Protein AF-A0AAD7K2J7-F1 (afdb_monomer_lite)

Structure (mmCIF, N/CA/C/O backbone):
data_AF-A0AAD7K2J7-F1
#
_entry.id   AF-A0AAD7K2J7-F1
#
loop_
_atom_site.group_PDB
_atom_site.id
_atom_site.type_symbol
_atom_site.label_atom_id
_atom_site.label_alt_id
_atom_site.label_comp_id
_atom_site.label_asym_id
_atom_site.label_entity_id
_atom_site.label_seq_id
_atom_site.pdbx_PDB_ins_code
_atom_site.Cartn_x
_atom_site.Cartn_y
_atom_site.Cartn_z
_atom_site.occupancy
_atom_site.B_iso_or_equiv
_atom_site.auth_seq_id
_atom_site.auth_comp_id
_atom_site.auth_asym_id
_atom_site.auth_atom_id
_atom_site.pdbx_PDB_model_num
ATOM 1 N N . MET A 1 1 ? 6.406 -26.454 -25.302 1.00 56.62 1 MET A N 1
ATOM 2 C CA . MET A 1 1 ? 6.359 -26.579 -23.830 1.00 56.62 1 MET A CA 1
ATOM 3 C C . MET A 1 1 ? 6.814 -25.244 -23.247 1.00 56.62 1 MET A C 1
ATOM 5 O O . MET A 1 1 ? 7.992 -24.941 -23.399 1.00 56.62 1 MET A O 1
ATOM 9 N N . PRO A 1 2 ? 5.922 -24.393 -22.711 1.00 46.28 2 PRO A N 1
ATOM 10 C CA . PRO A 1 2 ? 6.331 -23.135 -22.091 1.00 46.28 2 PRO A CA 1
ATOM 11 C C . PRO A 1 2 ? 7.141 -23.430 -20.825 1.00 46.28 2 PRO A C 1
ATOM 13 O O . PRO A 1 2 ? 6.732 -24.228 -19.983 1.00 46.28 2 PRO A O 1
ATOM 16 N N . THR A 1 3 ? 8.317 -22.826 -20.712 1.00 49.69 3 THR A N 1
ATOM 17 C CA . THR A 1 3 ? 9.162 -22.928 -19.520 1.00 49.69 3 THR A CA 1
ATOM 18 C C . THR A 1 3 ? 8.498 -22.192 -18.354 1.00 49.69 3 THR A C 1
ATOM 20 O O . THR A 1 3 ? 8.030 -21.070 -18.564 1.00 49.69 3 THR A O 1
ATOM 23 N N . PRO A 1 4 ? 8.464 -22.760 -17.133 1.00 62.19 4 PRO A N 1
ATOM 24 C CA . PRO A 1 4 ? 7.930 -22.055 -15.975 1.00 62.19 4 PRO A CA 1
ATOM 25 C C . PRO A 1 4 ? 8.745 -20.781 -15.746 1.00 62.19 4 PRO A C 1
ATOM 27 O O . PRO A 1 4 ? 9.975 -20.825 -15.662 1.00 62.19 4 PRO A O 1
ATOM 30 N N . PHE A 1 5 ? 8.053 -19.645 -15.682 1.00 47.94 5 PHE A N 1
ATOM 31 C CA . PHE A 1 5 ? 8.652 -18.341 -15.431 1.00 47.94 5 PHE A CA 1
ATOM 32 C C . PHE A 1 5 ? 9.266 -18.363 -14.024 1.00 47.94 5 PHE A C 1
ATOM 34 O O . PHE A 1 5 ? 8.564 -18.257 -13.020 1.00 47.94 5 PHE A O 1
ATOM 41 N N . LYS A 1 6 ? 10.583 -18.572 -13.929 1.00 51.34 6 LYS A N 1
ATOM 42 C CA . LYS A 1 6 ? 11.327 -18.380 -12.681 1.00 51.34 6 LYS A CA 1
ATOM 43 C C . LYS A 1 6 ? 11.482 -16.877 -12.488 1.00 51.34 6 LYS A C 1
ATOM 45 O O . LYS A 1 6 ? 12.415 -16.282 -13.021 1.00 51.34 6 LYS A O 1
ATOM 50 N N . GLY A 1 7 ? 10.529 -16.275 -11.778 1.00 55.91 7 GLY A N 1
ATOM 51 C CA . GLY A 1 7 ? 10.639 -14.891 -11.324 1.00 55.91 7 GLY A CA 1
ATOM 52 C C . GLY A 1 7 ? 11.930 -14.664 -10.520 1.00 55.91 7 GLY A C 1
ATOM 53 O O . GLY A 1 7 ? 12.538 -15.631 -10.042 1.00 55.91 7 GLY A O 1
ATOM 54 N N . PRO A 1 8 ? 12.386 -13.406 -10.394 1.00 52.47 8 PRO A N 1
ATOM 55 C CA . PRO A 1 8 ? 13.566 -13.076 -9.603 1.00 52.47 8 PRO A CA 1
ATOM 56 C C . PRO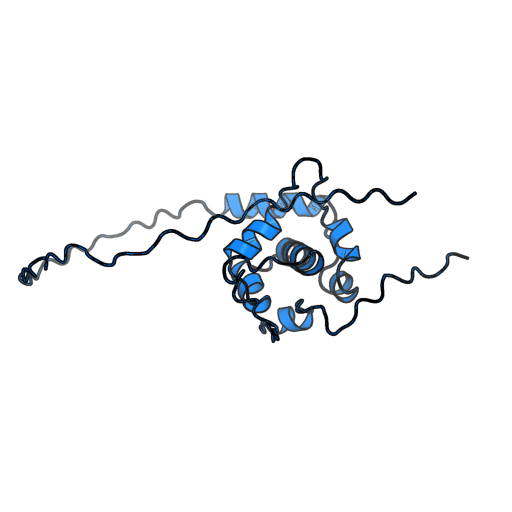 A 1 8 ? 13.431 -13.651 -8.187 1.00 52.47 8 PRO A C 1
ATOM 58 O O . PRO A 1 8 ? 12.387 -13.516 -7.552 1.00 52.47 8 PRO A O 1
ATOM 61 N N . LYS A 1 9 ? 14.483 -14.324 -7.699 1.00 49.59 9 LYS A N 1
ATOM 62 C CA . LYS A 1 9 ? 14.546 -14.815 -6.317 1.00 49.59 9 LYS A CA 1
ATOM 63 C C . LYS A 1 9 ? 14.668 -13.608 -5.393 1.00 49.59 9 LYS A C 1
ATOM 65 O O . LYS A 1 9 ? 15.762 -13.092 -5.192 1.00 49.59 9 LYS A O 1
ATOM 70 N N . ILE A 1 10 ? 13.538 -13.142 -4.880 1.00 49.94 10 ILE A N 1
ATOM 71 C CA . ILE A 1 10 ? 13.498 -12.131 -3.829 1.00 49.94 10 ILE A CA 1
ATOM 72 C C . ILE A 1 10 ? 14.064 -12.801 -2.573 1.00 49.94 10 ILE A C 1
ATOM 74 O O . ILE A 1 10 ? 13.536 -13.822 -2.130 1.00 49.94 10 ILE A O 1
ATOM 78 N N . HIS A 1 11 ? 15.180 -12.293 -2.047 1.00 49.06 11 HIS A N 1
ATOM 79 C CA . HIS A 1 11 ? 15.708 -12.778 -0.777 1.00 49.06 11 HIS A CA 1
ATOM 80 C C . HIS A 1 11 ? 14.701 -12.414 0.333 1.00 49.06 11 HIS A C 1
ATOM 82 O O . HIS A 1 11 ? 14.299 -11.252 0.423 1.00 49.06 11 HIS A O 1
ATOM 88 N N . PRO A 1 12 ? 14.273 -13.378 1.171 1.00 47.78 12 PRO A N 1
ATOM 89 C CA . PRO A 1 12 ? 13.240 -13.163 2.193 1.00 47.78 12 PRO A CA 1
ATOM 90 C C . PRO A 1 12 ? 13.649 -12.143 3.268 1.00 47.78 12 PRO A C 1
ATOM 92 O O . PRO A 1 12 ? 12.812 -11.667 4.025 1.00 47.78 12 PRO A O 1
ATOM 95 N N . GLU A 1 13 ? 14.931 -11.791 3.312 1.00 51.28 13 GLU A N 1
ATOM 96 C CA . GLU A 1 13 ? 15.550 -10.956 4.343 1.00 51.28 13 GLU A CA 1
ATOM 97 C C . GLU A 1 13 ? 15.566 -9.466 3.951 1.00 51.28 13 GLU A C 1
ATOM 99 O O . GLU A 1 13 ? 15.786 -8.603 4.795 1.00 51.28 13 GLU A O 1
ATOM 104 N N . ASP A 1 14 ? 15.240 -9.151 2.690 1.00 53.38 14 ASP A N 1
ATOM 105 C CA . ASP A 1 14 ? 15.291 -7.789 2.141 1.00 53.38 14 ASP A CA 1
ATOM 106 C C . ASP A 1 14 ? 13.915 -7.113 2.018 1.00 53.38 14 ASP A C 1
ATOM 108 O O . ASP A 1 14 ? 13.820 -5.934 1.673 1.00 53.38 14 ASP A O 1
ATOM 112 N N . CYS A 1 15 ? 12.821 -7.824 2.300 1.00 56.31 15 CYS A N 1
ATOM 113 C CA . CYS A 1 15 ? 11.470 -7.312 2.085 1.00 56.31 15 CYS A CA 1
ATOM 114 C C . CYS A 1 15 ? 10.710 -7.168 3.404 1.00 56.31 15 CYS A C 1
ATOM 116 O O . CYS A 1 15 ? 9.937 -8.036 3.791 1.00 56.31 15 CYS A O 1
ATOM 118 N N . ASN A 1 16 ? 10.848 -6.0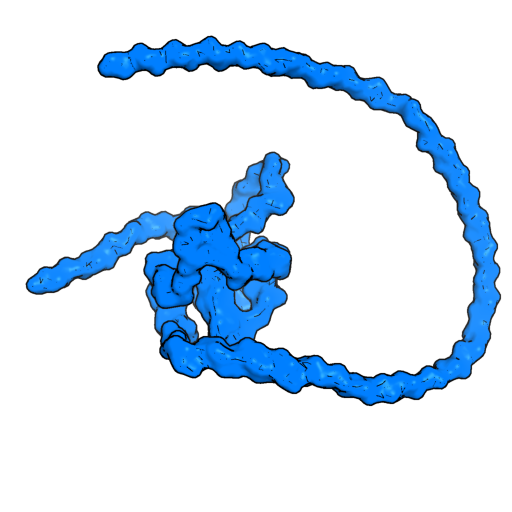02 4.042 1.00 79.50 16 ASN A N 1
ATOM 119 C CA . ASN A 1 16 ? 9.977 -5.514 5.128 1.00 79.50 16 ASN A CA 1
ATOM 120 C C . ASN A 1 16 ? 8.539 -5.196 4.633 1.00 79.50 16 ASN A C 1
ATOM 122 O O . ASN A 1 16 ? 7.932 -4.194 5.030 1.00 79.50 16 ASN A O 1
ATOM 126 N N . ASN A 1 17 ? 8.011 -6.012 3.720 1.00 89.62 17 ASN A N 1
ATOM 127 C CA . ASN A 1 17 ? 6.717 -5.840 3.079 1.00 89.62 17 ASN A CA 1
ATOM 128 C C . ASN A 1 17 ? 5.656 -6.690 3.792 1.00 89.62 17 ASN A C 1
ATOM 130 O O . ASN A 1 17 ? 5.928 -7.836 4.146 1.00 89.62 17 ASN A O 1
ATOM 134 N N . PRO A 1 18 ? 4.443 -6.158 4.014 1.00 92.94 18 PRO A N 1
ATOM 135 C CA . PRO A 1 18 ? 3.382 -6.924 4.654 1.00 92.94 18 PRO A CA 1
ATOM 136 C C . PRO A 1 18 ? 2.956 -8.118 3.796 1.00 92.94 18 PRO A C 1
ATOM 138 O O . PRO A 1 18 ? 2.919 -8.034 2.570 1.00 92.94 18 PRO A O 1
ATOM 141 N N . THR A 1 19 ? 2.594 -9.223 4.444 1.00 94.81 19 THR A N 1
ATOM 142 C CA . THR A 1 19 ? 1.963 -10.396 3.804 1.00 94.81 19 THR A CA 1
ATOM 143 C C . THR A 1 19 ? 0.440 -10.326 3.929 1.00 94.81 19 THR A C 1
ATOM 145 O O . THR A 1 19 ? -0.081 -9.515 4.703 1.00 94.81 19 THR A O 1
ATOM 148 N N . CYS A 1 20 ? -0.300 -11.196 3.232 1.00 95.31 20 CYS A N 1
ATOM 149 C CA . CYS A 1 20 ? -1.761 -11.234 3.367 1.00 95.31 20 CYS A CA 1
ATOM 150 C C . CYS A 1 20 ? -2.197 -11.551 4.807 1.00 95.31 20 CYS A C 1
ATOM 152 O O . CYS A 1 20 ? -3.189 -11.005 5.295 1.00 95.31 20 CYS A O 1
ATOM 154 N N . GLU A 1 21 ? -1.422 -12.368 5.525 1.00 95.19 21 GLU A N 1
ATOM 155 C CA . GLU A 1 21 ? -1.661 -12.700 6.933 1.00 95.19 21 GLU A CA 1
ATOM 156 C C . GLU A 1 21 ? -1.615 -11.463 7.850 1.00 95.19 21 GLU A C 1
ATOM 158 O O . GLU A 1 21 ? -2.427 -11.347 8.774 1.00 95.19 21 GLU A O 1
ATOM 163 N N . HIS A 1 22 ? -0.727 -10.500 7.569 1.00 95.50 22 HIS A N 1
ATOM 164 C CA . HIS A 1 22 ? -0.660 -9.237 8.314 1.00 95.50 22 HIS A CA 1
ATOM 165 C C . HIS A 1 22 ? -1.954 -8.432 8.158 1.00 95.50 22 HIS A C 1
ATOM 167 O O . HIS A 1 22 ? -2.488 -7.919 9.145 1.00 95.50 22 HIS A O 1
ATOM 173 N N . PHE A 1 23 ? -2.506 -8.380 6.941 1.00 95.56 23 PHE A N 1
ATOM 174 C CA . PHE A 1 23 ? -3.793 -7.736 6.676 1.00 95.56 23 PHE A CA 1
ATOM 175 C C . PHE A 1 23 ? -4.968 -8.483 7.299 1.00 95.56 23 PHE A C 1
ATOM 177 O O . PHE A 1 23 ? -5.830 -7.850 7.906 1.00 95.56 23 PHE A O 1
ATOM 184 N N . ALA A 1 24 ? -4.979 -9.814 7.226 1.00 95.31 24 ALA A N 1
ATOM 185 C CA . ALA A 1 24 ? -6.026 -10.632 7.830 1.00 95.31 24 ALA A CA 1
ATOM 186 C C . ALA A 1 24 ? -6.082 -10.472 9.359 1.00 95.31 24 ALA A C 1
ATOM 188 O O . ALA A 1 24 ? -7.165 -10.445 9.943 1.00 95.31 24 ALA A O 1
ATOM 189 N N . ARG A 1 25 ? -4.922 -10.337 10.014 1.00 96.25 25 ARG A N 1
ATOM 190 C CA . ARG A 1 25 ? -4.818 -10.178 11.473 1.00 96.25 25 ARG A CA 1
ATOM 191 C C . ARG A 1 25 ? -4.754 -8.727 11.944 1.00 96.25 25 ARG A C 1
ATOM 193 O O . ARG A 1 25 ? -4.689 -8.508 13.151 1.00 96.25 25 ARG A O 1
ATOM 200 N N . ASN A 1 26 ? -4.745 -7.761 11.023 1.00 94.94 26 ASN A N 1
ATOM 201 C CA . ASN A 1 26 ? -4.483 -6.350 11.307 1.00 94.94 26 ASN A CA 1
ATOM 202 C C . ASN A 1 26 ? -3.242 -6.161 12.205 1.00 94.94 26 ASN A C 1
ATOM 204 O O . ASN A 1 26 ? -3.297 -5.470 13.223 1.00 94.94 26 ASN A O 1
ATOM 208 N N . ARG A 1 27 ? -2.141 -6.846 11.866 1.00 95.38 27 ARG A N 1
ATOM 209 C CA . ARG A 1 27 ? -0.882 -6.790 12.620 1.00 95.38 27 ARG A CA 1
ATOM 210 C C . ARG A 1 27 ? 0.163 -5.964 11.867 1.00 95.38 27 ARG A C 1
ATOM 212 O O . ARG A 1 27 ? 0.329 -6.184 10.667 1.00 95.38 27 ARG A O 1
ATOM 219 N N . PRO A 1 28 ? 0.875 -5.050 12.547 1.00 92.75 28 PRO A N 1
ATOM 220 C CA . PRO A 1 28 ? 1.995 -4.334 11.952 1.00 92.75 28 PRO A CA 1
ATOM 221 C C . PRO A 1 28 ? 3.132 -5.289 11.590 1.00 92.75 28 PRO A C 1
ATOM 223 O O . PRO A 1 28 ? 3.395 -6.244 12.317 1.00 92.75 28 PRO A O 1
ATOM 226 N N . VAL A 1 29 ? 3.813 -5.011 10.478 1.00 90.56 29 VAL A N 1
ATOM 227 C CA . VAL A 1 29 ? 5.056 -5.703 10.119 1.00 90.56 29 VAL A CA 1
ATOM 228 C C . VAL A 1 29 ? 6.127 -5.332 11.134 1.00 90.56 29 VAL A C 1
ATOM 230 O O . VAL A 1 29 ? 6.378 -4.145 11.382 1.00 90.56 29 VAL A O 1
ATOM 233 N N . GLU A 1 30 ? 6.782 -6.344 11.695 1.00 83.62 30 GLU A N 1
ATOM 234 C CA . GLU A 1 30 ? 7.984 -6.161 12.501 1.00 83.62 30 GLU A CA 1
ATOM 235 C C . GLU A 1 30 ? 9.119 -5.710 11.588 1.00 83.62 30 GLU A C 1
ATOM 237 O O . GLU A 1 30 ? 9.761 -6.494 10.896 1.00 83.62 30 GLU A O 1
ATOM 242 N N . LYS A 1 31 ? 9.333 -4.398 11.533 1.00 69.88 31 LYS A N 1
ATOM 243 C CA . LYS A 1 31 ? 10.396 -3.835 10.715 1.00 69.88 31 LYS A CA 1
ATOM 244 C C . LYS A 1 31 ? 11.697 -3.826 11.495 1.00 69.88 31 LYS A C 1
ATOM 246 O O . LYS A 1 31 ? 11.881 -3.011 12.402 1.00 69.88 31 LYS A O 1
ATOM 251 N N . HIS A 1 32 ? 12.640 -4.647 11.053 1.00 57.09 32 HIS A N 1
ATOM 252 C CA . HIS A 1 32 ? 14.050 -4.479 11.386 1.00 57.09 32 HIS A CA 1
ATOM 253 C C . HIS A 1 32 ? 14.586 -3.274 10.607 1.00 57.09 32 HIS A C 1
ATOM 255 O O . HIS A 1 32 ? 15.186 -3.399 9.542 1.00 57.09 32 HIS A O 1
ATOM 261 N N . PHE A 1 33 ? 14.285 -2.064 11.073 1.00 53.91 33 PHE A N 1
ATOM 262 C CA . PHE A 1 33 ? 14.825 -0.873 10.439 1.00 53.91 33 PHE A CA 1
ATOM 263 C C . PHE A 1 33 ? 16.319 -0.758 10.754 1.00 53.91 33 PHE A C 1
ATOM 265 O O . PHE A 1 33 ? 16.694 -0.405 11.872 1.00 53.91 33 PHE A O 1
ATOM 272 N N . VAL A 1 34 ? 17.173 -0.917 9.741 1.00 46.66 34 VAL A N 1
ATOM 273 C CA . VAL A 1 34 ? 18.458 -0.207 9.714 1.00 46.66 34 VAL A CA 1
ATOM 274 C C . VAL A 1 34 ? 18.115 1.246 9.409 1.00 46.66 34 VAL A C 1
ATOM 276 O O . VAL A 1 34 ? 18.042 1.676 8.259 1.00 46.66 34 VAL A O 1
ATOM 279 N N . ILE A 1 35 ? 17.756 1.992 10.451 1.00 51.12 35 ILE A N 1
ATOM 280 C CA . ILE A 1 35 ? 17.448 3.410 10.337 1.00 51.12 35 ILE A CA 1
ATOM 281 C C . ILE A 1 35 ? 18.721 4.103 9.855 1.00 51.12 35 ILE A C 1
ATOM 283 O O . ILE A 1 35 ? 19.651 4.287 10.633 1.00 51.12 35 ILE A O 1
ATOM 287 N N . SER A 1 36 ? 18.784 4.485 8.578 1.00 47.53 36 SER A N 1
ATOM 288 C CA . SER A 1 36 ? 19.838 5.386 8.121 1.00 47.53 36 SER A CA 1
ATOM 289 C C . SER A 1 36 ? 19.534 6.774 8.697 1.00 47.53 36 SER A C 1
ATOM 291 O O . SER A 1 36 ? 18.535 7.385 8.303 1.00 47.53 36 SER A O 1
ATOM 293 N N . PRO A 1 37 ? 20.350 7.298 9.630 1.00 53.22 37 PRO A N 1
ATOM 294 C CA . PRO A 1 37 ? 20.030 8.518 10.375 1.00 53.22 37 PRO A CA 1
ATOM 295 C C . PRO A 1 37 ? 19.929 9.770 9.489 1.00 53.22 37 PRO A C 1
ATOM 297 O O . PRO A 1 37 ? 19.405 10.788 9.923 1.00 53.22 37 PRO A O 1
ATOM 300 N N . ARG A 1 38 ? 20.387 9.702 8.231 1.00 55.72 38 ARG A N 1
ATOM 301 C CA . ARG A 1 38 ? 20.355 10.821 7.274 1.00 55.72 38 ARG A CA 1
ATOM 302 C C . ARG A 1 38 ? 19.038 10.971 6.506 1.00 55.72 38 ARG A C 1
ATOM 304 O O . ARG A 1 38 ? 18.855 11.986 5.847 1.00 55.72 38 ARG A O 1
ATOM 311 N N . LEU A 1 39 ? 18.144 9.981 6.552 1.00 57.56 39 LEU A N 1
ATOM 312 C CA . LEU A 1 39 ? 16.916 9.944 5.739 1.00 57.56 39 LEU A CA 1
ATOM 313 C C . LEU A 1 39 ? 15.663 9.664 6.579 1.00 57.56 39 LEU A C 1
ATOM 315 O O . LEU A 1 39 ? 14.678 9.134 6.068 1.00 57.56 39 LEU A O 1
ATOM 319 N N . PHE A 1 40 ? 15.691 10.019 7.867 1.00 52.31 40 PHE A N 1
ATOM 320 C CA . PHE A 1 40 ? 14.594 9.770 8.812 1.00 52.31 40 PHE A CA 1
ATOM 321 C C . PHE A 1 40 ? 13.226 10.254 8.294 1.00 52.31 40 PHE A C 1
ATOM 323 O O . PHE A 1 40 ? 12.223 9.568 8.495 1.00 52.31 40 PHE A O 1
ATOM 330 N N . ASP A 1 41 ? 13.212 11.358 7.540 1.00 54.44 41 ASP A N 1
ATOM 331 C CA . ASP A 1 41 ? 12.001 11.971 6.974 1.00 54.44 41 ASP A CA 1
ATOM 332 C C . ASP A 1 41 ? 11.563 11.409 5.612 1.00 54.44 41 ASP A C 1
ATOM 334 O O . ASP A 1 41 ? 10.502 11.767 5.098 1.00 54.44 41 ASP A O 1
ATOM 338 N N . GLN A 1 42 ? 12.337 10.507 5.004 1.00 56.28 42 GLN A N 1
ATOM 339 C CA . GLN A 1 42 ? 12.022 9.921 3.698 1.00 56.28 42 GLN A CA 1
ATOM 340 C C . GLN A 1 42 ? 11.901 8.401 3.774 1.00 56.28 42 GLN A C 1
ATOM 342 O O . GLN A 1 42 ? 12.507 7.669 2.994 1.00 56.28 42 GLN A O 1
ATOM 347 N N . ARG A 1 43 ? 11.057 7.906 4.686 1.00 64.31 43 ARG A N 1
ATOM 348 C CA . ARG A 1 43 ? 10.572 6.520 4.611 1.00 64.31 43 ARG A CA 1
ATOM 349 C C . ARG A 1 43 ? 9.702 6.366 3.360 1.00 64.31 43 ARG A C 1
ATOM 351 O O . ARG A 1 43 ? 8.494 6.604 3.397 1.00 64.31 43 ARG A O 1
ATOM 358 N N . CYS A 1 44 ? 10.326 6.017 2.241 1.00 73.25 44 CYS A N 1
ATOM 359 C CA . CYS A 1 44 ? 9.640 5.656 1.010 1.00 73.25 44 CYS A CA 1
ATOM 360 C C . CYS A 1 44 ? 9.341 4.152 0.990 1.00 73.25 44 CYS A C 1
ATOM 362 O O . CYS A 1 44 ? 10.092 3.343 1.530 1.00 73.25 44 CYS A O 1
ATOM 364 N N . LEU A 1 45 ? 8.210 3.788 0.387 1.00 86.12 45 LEU A N 1
ATOM 365 C CA . LEU A 1 45 ? 7.906 2.398 0.064 1.00 86.12 45 LEU A CA 1
ATOM 366 C C . LEU A 1 45 ? 8.663 2.009 -1.210 1.00 86.12 45 LEU A C 1
ATOM 368 O O . LEU A 1 45 ? 8.704 2.774 -2.185 1.00 86.12 45 LEU A O 1
ATOM 372 N N . ASP A 1 46 ? 9.230 0.811 -1.204 1.00 87.38 46 ASP A N 1
ATOM 373 C CA . ASP A 1 46 ? 9.804 0.158 -2.376 1.00 87.38 46 ASP A CA 1
ATOM 374 C C . ASP A 1 46 ? 8.717 -0.175 -3.421 1.00 87.38 46 ASP A C 1
ATOM 376 O O . ASP A 1 46 ? 7.530 0.125 -3.253 1.00 87.38 46 ASP A O 1
ATOM 380 N N . ARG A 1 47 ? 9.115 -0.748 -4.565 1.00 87.94 47 ARG A N 1
ATOM 381 C CA . ARG A 1 47 ? 8.172 -1.081 -5.649 1.00 87.94 47 ARG A CA 1
ATOM 382 C C . ARG A 1 47 ? 7.083 -2.047 -5.168 1.00 87.94 47 ARG A C 1
ATOM 384 O O . ARG A 1 47 ? 5.909 -1.800 -5.437 1.00 87.94 47 ARG A O 1
ATOM 391 N N . ALA A 1 48 ? 7.473 -3.087 -4.432 1.00 91.38 48 ALA A N 1
ATOM 392 C CA . ALA A 1 48 ? 6.565 -4.098 -3.904 1.00 91.38 48 ALA A CA 1
ATOM 393 C C . ALA A 1 48 ? 5.601 -3.515 -2.855 1.00 91.38 48 ALA A C 1
ATOM 395 O O . ALA A 1 48 ? 4.392 -3.687 -2.977 1.00 91.38 48 ALA A O 1
ATOM 396 N N . GLY A 1 49 ? 6.082 -2.723 -1.892 1.00 93.00 49 GLY A N 1
ATOM 397 C CA . GLY A 1 49 ? 5.236 -2.061 -0.898 1.00 93.00 49 GLY A CA 1
ATOM 398 C C . GLY A 1 49 ? 4.222 -1.093 -1.516 1.00 93.00 49 GLY A C 1
ATOM 399 O O . GLY A 1 49 ? 3.065 -1.047 -1.088 1.00 93.00 49 GLY A O 1
ATOM 400 N N . ARG A 1 50 ? 4.604 -0.353 -2.571 1.00 93.19 50 ARG A N 1
ATOM 401 C CA . ARG A 1 50 ? 3.658 0.488 -3.333 1.00 93.19 50 ARG A CA 1
ATOM 402 C C . ARG A 1 50 ? 2.596 -0.348 -4.053 1.00 93.19 50 ARG A C 1
ATOM 404 O O . ARG A 1 50 ? 1.422 0.019 -4.000 1.00 93.19 50 ARG A O 1
ATOM 411 N N . ALA A 1 51 ? 2.999 -1.449 -4.689 1.00 93.69 51 ALA A N 1
ATOM 412 C CA . ALA A 1 51 ? 2.096 -2.389 -5.351 1.00 93.69 51 ALA A CA 1
ATOM 413 C C . ALA A 1 51 ? 1.077 -2.984 -4.361 1.00 93.69 51 ALA A C 1
ATOM 415 O O . ALA A 1 51 ? -0.128 -2.899 -4.602 1.00 93.69 51 ALA A O 1
ATOM 416 N N . ILE A 1 52 ? 1.534 -3.456 -3.193 1.00 95.81 52 ILE A N 1
ATOM 417 C CA . ILE A 1 52 ? 0.664 -3.965 -2.122 1.00 95.81 52 ILE A CA 1
ATOM 418 C C . ILE A 1 52 ? -0.362 -2.910 -1.706 1.00 95.81 52 ILE A C 1
ATOM 420 O O . ILE A 1 52 ? -1.557 -3.204 -1.676 1.00 95.81 52 ILE A O 1
ATOM 424 N N . CYS A 1 53 ? 0.077 -1.671 -1.439 1.00 95.81 53 CYS A N 1
ATOM 425 C CA . CYS A 1 53 ? -0.820 -0.583 -1.040 1.00 95.81 53 CYS A CA 1
ATOM 426 C C . CYS A 1 53 ? -1.950 -0.366 -2.054 1.00 95.81 53 CYS A C 1
ATOM 428 O O . CYS A 1 53 ? -3.102 -0.196 -1.655 1.00 95.81 53 CYS A O 1
ATOM 430 N N . ARG A 1 54 ? -1.640 -0.380 -3.358 1.00 94.69 54 ARG A N 1
ATOM 431 C CA . ARG A 1 54 ? -2.634 -0.179 -4.423 1.00 94.69 54 ARG A CA 1
ATOM 432 C C . ARG A 1 54 ? -3.585 -1.361 -4.562 1.00 94.69 54 ARG A C 1
ATOM 434 O O . ARG A 1 54 ? -4.790 -1.129 -4.662 1.00 94.69 54 ARG A O 1
ATOM 441 N N . ILE A 1 55 ? -3.074 -2.592 -4.498 1.00 95.12 55 ILE A N 1
ATOM 442 C CA . ILE A 1 55 ? -3.881 -3.819 -4.543 1.00 95.12 55 ILE A CA 1
ATOM 443 C C . ILE A 1 55 ? -4.903 -3.817 -3.400 1.00 95.12 55 ILE A C 1
ATOM 445 O O . ILE A 1 55 ? -6.109 -3.794 -3.642 1.00 95.12 55 ILE A O 1
ATOM 449 N N . VAL A 1 56 ? -4.459 -3.750 -2.142 1.00 96.12 56 VAL A N 1
ATOM 450 C CA . VAL A 1 56 ? -5.381 -3.869 -0.996 1.00 96.12 56 VAL A CA 1
ATOM 451 C C . VAL A 1 56 ? -6.362 -2.694 -0.914 1.00 96.12 56 VAL A C 1
ATOM 453 O O . VAL A 1 56 ? -7.530 -2.871 -0.554 1.00 96.12 56 VAL A O 1
ATOM 456 N N . TYR A 1 57 ? -5.933 -1.492 -1.312 1.00 95.25 57 TYR A N 1
ATOM 457 C CA . TYR A 1 57 ? -6.806 -0.322 -1.374 1.00 95.25 57 TYR A CA 1
ATOM 458 C C . TYR A 1 57 ? -7.908 -0.473 -2.430 1.00 95.25 57 TYR A C 1
ATOM 460 O O . TYR A 1 57 ? -9.067 -0.156 -2.149 1.00 95.25 57 TYR A O 1
ATOM 468 N N . ALA A 1 58 ? -7.592 -1.014 -3.614 1.00 92.38 58 ALA A N 1
ATOM 469 C CA . ALA A 1 58 ? -8.586 -1.297 -4.652 1.00 92.38 58 ALA A CA 1
ATOM 470 C C . ALA A 1 58 ? -9.673 -2.273 -4.158 1.00 92.38 58 ALA A C 1
ATOM 472 O O . ALA A 1 58 ? -10.848 -2.151 -4.519 1.00 92.38 58 ALA A O 1
ATOM 473 N N . HIS A 1 59 ? -9.310 -3.177 -3.244 1.00 93.44 59 HIS A N 1
ATOM 474 C CA . HIS A 1 59 ? -10.230 -4.100 -2.578 1.00 93.44 59 HIS A CA 1
ATOM 475 C C . HIS A 1 59 ? -10.986 -3.504 -1.379 1.00 93.44 59 HIS A C 1
ATOM 477 O O . HIS A 1 59 ? -11.846 -4.170 -0.805 1.00 93.44 59 HIS A O 1
ATOM 483 N N . GLY A 1 60 ? -10.760 -2.231 -1.048 1.00 93.12 60 GLY A N 1
ATOM 484 C CA . GLY A 1 60 ? -11.527 -1.493 -0.045 1.00 93.12 60 GLY A CA 1
ATOM 485 C C . GLY A 1 60 ? -10.873 -1.397 1.333 1.00 93.12 60 GLY A C 1
ATOM 486 O O . GLY A 1 60 ? -11.510 -0.870 2.251 1.00 93.12 60 GLY A O 1
ATOM 487 N N . VAL A 1 61 ? -9.622 -1.843 1.491 1.00 95.50 61 VAL A N 1
ATOM 488 C CA . VAL A 1 61 ? -8.864 -1.623 2.729 1.00 95.50 61 VAL A CA 1
ATOM 489 C C . VAL A 1 61 ? -8.622 -0.120 2.916 1.00 95.50 61 VAL A C 1
ATOM 491 O O . VAL A 1 61 ? -8.334 0.614 1.968 1.00 95.50 61 VAL A O 1
ATOM 494 N N . LYS A 1 62 ? -8.811 0.365 4.145 1.00 96.50 62 LYS A N 1
ATOM 495 C CA . LYS A 1 62 ? -8.689 1.790 4.475 1.00 96.50 62 LYS A CA 1
ATOM 496 C C . LYS A 1 62 ? -7.223 2.224 4.562 1.00 96.50 62 LYS A C 1
ATOM 498 O O . LYS A 1 62 ? -6.359 1.419 4.898 1.00 96.50 62 LYS A O 1
ATOM 503 N N . ILE A 1 63 ? -6.956 3.504 4.297 1.00 96.50 63 ILE A N 1
ATOM 504 C CA . ILE A 1 63 ? -5.593 4.066 4.283 1.00 96.50 63 ILE A CA 1
ATOM 505 C C . ILE A 1 63 ? -4.935 3.922 5.657 1.00 96.50 63 ILE A C 1
ATOM 507 O O . ILE A 1 63 ? -3.790 3.490 5.728 1.00 96.50 63 ILE A O 1
ATOM 511 N N . GLU A 1 64 ? -5.679 4.200 6.726 1.00 96.50 64 GLU A N 1
ATOM 512 C CA . GLU A 1 64 ? -5.197 4.142 8.109 1.00 96.50 64 GLU A CA 1
ATOM 513 C C . GLU A 1 64 ? -4.755 2.716 8.476 1.00 96.50 64 GLU A C 1
ATOM 515 O O . GLU A 1 64 ? -3.730 2.504 9.119 1.00 96.50 64 GLU A O 1
ATOM 520 N N . THR A 1 65 ? -5.501 1.712 8.004 1.00 96.81 65 THR A N 1
ATOM 521 C CA . THR A 1 65 ? -5.176 0.292 8.193 1.00 96.81 65 THR A CA 1
ATOM 522 C C . THR A 1 65 ? -3.910 -0.096 7.431 1.00 96.81 65 THR A C 1
ATOM 524 O O . THR A 1 65 ? -3.040 -0.761 7.986 1.00 96.81 65 THR A O 1
ATOM 527 N N . ILE A 1 66 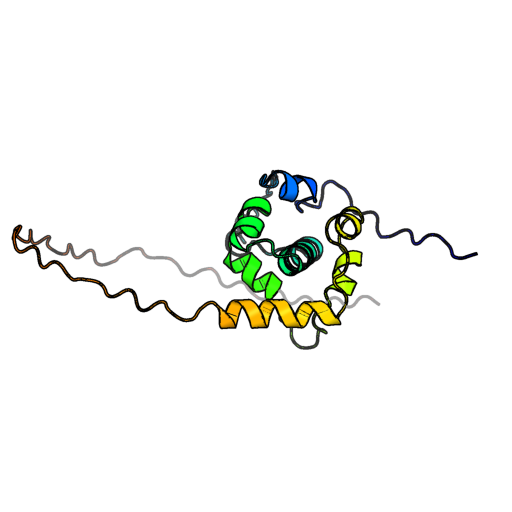? -3.770 0.353 6.179 1.00 96.38 66 ILE A N 1
ATOM 528 C CA . ILE A 1 66 ? -2.572 0.093 5.367 1.00 96.38 66 ILE A CA 1
ATOM 529 C C . ILE A 1 66 ? -1.341 0.735 6.012 1.00 96.38 66 ILE A C 1
ATOM 531 O O . ILE A 1 66 ? -0.299 0.087 6.100 1.00 96.38 66 ILE A O 1
ATOM 535 N N . ALA A 1 67 ? -1.460 1.979 6.479 1.00 93.56 67 ALA A N 1
ATOM 536 C CA . ALA A 1 67 ? -0.390 2.721 7.138 1.00 93.56 67 ALA A CA 1
ATOM 537 C C . A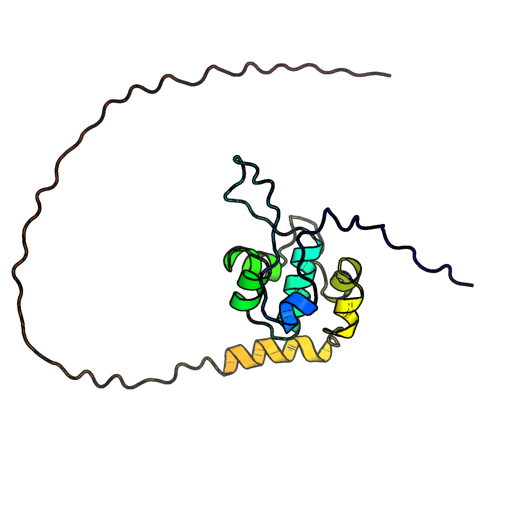LA A 1 67 ? 0.045 2.047 8.445 1.00 93.56 67 ALA A C 1
ATOM 539 O O . ALA A 1 67 ? 1.242 1.838 8.657 1.00 93.56 67 ALA A O 1
ATOM 540 N N . HIS A 1 68 ? -0.927 1.630 9.266 1.00 93.75 68 HIS A N 1
ATOM 541 C CA . HIS A 1 68 ? -0.694 0.878 10.497 1.00 93.75 68 HIS A CA 1
ATOM 542 C C . HIS A 1 68 ? 0.050 -0.436 10.234 1.00 93.75 68 HIS A C 1
ATOM 544 O O . HIS A 1 68 ? 1.113 -0.660 10.807 1.00 93.75 68 HIS A O 1
ATOM 550 N N . ILE A 1 69 ? -0.466 -1.272 9.328 1.00 94.94 69 ILE A N 1
ATOM 551 C CA . ILE A 1 69 ? 0.128 -2.577 9.007 1.00 94.94 69 ILE A CA 1
ATOM 552 C C . ILE A 1 69 ? 1.523 -2.408 8.401 1.00 94.94 69 ILE A C 1
ATOM 554 O O . ILE A 1 69 ? 2.470 -3.092 8.778 1.00 94.94 69 ILE A O 1
ATOM 558 N N . SER A 1 70 ? 1.666 -1.455 7.483 1.00 91.69 70 SER A N 1
ATOM 559 C CA . SER A 1 70 ? 2.923 -1.207 6.782 1.00 91.69 70 SER A CA 1
ATOM 560 C C . SER A 1 70 ? 3.904 -0.375 7.603 1.00 91.69 70 SER A C 1
ATOM 562 O O . SER A 1 70 ? 4.964 -0.054 7.076 1.00 91.69 70 SER A O 1
ATOM 564 N N . CYS A 1 71 ? 3.596 0.018 8.845 1.00 90.62 71 CYS A N 1
ATOM 565 C CA . CYS A 1 71 ? 4.448 0.855 9.699 1.00 90.62 71 CYS A CA 1
ATOM 566 C C . CYS A 1 71 ? 5.017 2.092 8.963 1.00 90.62 71 CYS A C 1
ATOM 568 O O . CYS A 1 71 ? 6.236 2.322 8.945 1.00 90.62 71 CYS A O 1
ATOM 570 N N . VAL A 1 72 ? 4.146 2.848 8.288 1.00 89.38 72 VAL A N 1
ATOM 571 C CA . VAL A 1 72 ? 4.447 4.122 7.601 1.00 89.38 72 VAL A CA 1
ATOM 572 C C . VAL A 1 72 ? 3.362 5.156 7.914 1.00 89.38 72 VAL A C 1
ATOM 574 O O . VAL A 1 72 ? 2.336 4.817 8.491 1.00 89.38 72 VAL A O 1
ATOM 577 N N . SER A 1 73 ? 3.572 6.421 7.545 1.00 91.25 73 SER A N 1
ATOM 578 C CA . SER A 1 73 ? 2.537 7.449 7.690 1.00 91.25 73 SER A CA 1
ATOM 579 C C . SER A 1 73 ? 1.446 7.323 6.621 1.00 91.25 73 SER A C 1
ATOM 581 O O . SER A 1 73 ? 1.703 6.886 5.493 1.00 91.25 73 SER A O 1
ATOM 583 N N . ASP A 1 74 ? 0.241 7.791 6.945 1.00 94.06 74 ASP A N 1
ATOM 584 C CA . ASP A 1 74 ? -0.879 7.908 6.004 1.00 94.06 74 ASP A CA 1
ATOM 585 C C . ASP A 1 74 ? -0.495 8.682 4.737 1.00 94.06 74 ASP A C 1
ATOM 587 O O . ASP A 1 74 ? -0.906 8.324 3.634 1.00 94.06 74 ASP A O 1
ATOM 591 N N . ASP A 1 75 ? 0.329 9.723 4.874 1.00 92.44 75 ASP A N 1
ATOM 592 C CA . ASP A 1 75 ? 0.821 10.518 3.748 1.00 92.44 75 ASP A CA 1
ATOM 593 C C . ASP A 1 75 ? 1.680 9.698 2.789 1.00 92.44 75 ASP A C 1
ATOM 595 O O . ASP A 1 75 ? 1.562 9.853 1.570 1.00 92.44 75 ASP A O 1
ATOM 599 N N . THR A 1 76 ? 2.524 8.804 3.308 1.00 90.19 76 THR A N 1
ATOM 600 C CA . THR A 1 76 ? 3.313 7.890 2.477 1.00 90.19 76 THR A CA 1
ATOM 601 C C . THR A 1 76 ? 2.397 6.952 1.694 1.00 90.19 76 THR A C 1
ATOM 603 O O . THR A 1 76 ? 2.595 6.773 0.489 1.00 90.19 76 THR A O 1
ATOM 606 N N . VAL A 1 77 ? 1.345 6.424 2.328 1.00 93.75 77 VAL A N 1
ATOM 607 C CA . VAL A 1 77 ? 0.344 5.589 1.644 1.00 93.75 77 VAL A CA 1
ATOM 608 C C . VAL A 1 77 ? -0.400 6.397 0.579 1.00 93.75 77 VAL A C 1
ATOM 610 O O . VAL A 1 77 ? -0.490 5.963 -0.566 1.00 93.75 77 VAL A O 1
ATOM 613 N N . ARG A 1 78 ? -0.869 7.613 0.893 1.00 93.94 78 ARG A N 1
ATOM 614 C CA . ARG A 1 78 ? -1.544 8.497 -0.076 1.00 93.94 78 ARG A CA 1
ATOM 615 C C . ARG A 1 78 ? -0.666 8.783 -1.293 1.00 93.94 78 ARG A C 1
ATOM 617 O O . ARG A 1 78 ? -1.168 8.742 -2.413 1.00 93.94 78 ARG A O 1
ATOM 624 N N . ARG A 1 79 ? 0.635 9.032 -1.104 1.00 90.25 79 ARG A N 1
ATOM 625 C CA . ARG A 1 79 ? 1.590 9.218 -2.214 1.00 90.25 79 ARG A CA 1
ATOM 626 C C . ARG A 1 79 ? 1.749 7.949 -3.054 1.00 90.25 79 ARG A C 1
ATOM 628 O O . ARG A 1 79 ? 1.764 8.050 -4.277 1.00 90.25 79 ARG A O 1
ATOM 635 N N . ALA A 1 80 ? 1.813 6.772 -2.427 1.00 91.06 80 ALA A N 1
ATOM 636 C CA . ALA A 1 80 ? 1.869 5.493 -3.141 1.00 91.06 80 ALA A CA 1
ATOM 637 C C . ALA A 1 80 ? 0.605 5.242 -3.986 1.00 91.06 80 ALA A C 1
ATOM 639 O O . ALA A 1 80 ? 0.706 4.800 -5.131 1.00 91.06 80 ALA A O 1
ATOM 640 N N . LEU A 1 81 ? -0.572 5.594 -3.459 1.00 92.69 81 LEU A N 1
ATOM 641 C CA . LEU A 1 81 ? -1.852 5.474 -4.164 1.00 92.69 81 LEU A CA 1
ATOM 642 C C . LEU A 1 81 ? -2.003 6.466 -5.322 1.00 92.69 81 LEU A C 1
ATOM 644 O O . LEU A 1 81 ? -2.637 6.136 -6.318 1.00 92.69 81 LEU A O 1
ATOM 648 N N . GLN A 1 82 ? -1.426 7.668 -5.214 1.00 90.50 82 GLN A N 1
ATOM 649 C CA . GLN A 1 82 ? -1.469 8.657 -6.296 1.00 90.50 82 GLN A CA 1
ATOM 650 C C . GLN A 1 82 ? -0.764 8.173 -7.567 1.00 90.50 82 GLN A C 1
ATOM 652 O O . GLN A 1 82 ? -1.112 8.657 -8.640 1.00 90.50 82 GLN A O 1
ATOM 657 N N . ASN A 1 83 ? 0.211 7.260 -7.444 1.00 83.62 83 ASN A N 1
ATOM 658 C CA . ASN A 1 83 ? 0.945 6.675 -8.568 1.00 83.62 83 ASN A CA 1
ATOM 659 C C . ASN A 1 83 ? 1.408 7.721 -9.599 1.00 83.62 83 ASN A C 1
ATOM 661 O O . ASN A 1 83 ? 1.273 7.528 -10.804 1.00 83.62 83 ASN A O 1
ATOM 665 N N . LYS A 1 84 ? 1.879 8.881 -9.126 1.00 80.06 84 LYS A N 1
ATOM 666 C CA . LYS A 1 84 ? 2.351 9.934 -10.024 1.00 80.06 84 LYS A CA 1
ATOM 667 C C . LYS A 1 84 ? 3.657 9.458 -10.657 1.00 80.06 84 LYS A C 1
ATOM 669 O O . LYS A 1 84 ? 4.624 9.294 -9.906 1.00 80.06 84 LYS A O 1
ATOM 674 N N . PRO A 1 85 ? 3.697 9.235 -11.980 1.00 75.38 85 PRO A N 1
ATOM 675 C CA . PRO A 1 85 ? 4.939 8.873 -12.632 1.00 75.38 85 PRO A CA 1
ATOM 676 C C . PRO A 1 85 ? 5.946 10.012 -12.495 1.00 75.38 85 PRO A C 1
ATOM 678 O O . PRO A 1 85 ? 5.575 11.189 -12.404 1.00 75.38 85 PRO A O 1
ATOM 681 N N . ARG A 1 86 ? 7.234 9.671 -12.468 1.00 72.56 86 ARG A N 1
ATOM 682 C CA . ARG A 1 86 ? 8.283 10.680 -12.598 1.00 72.56 86 ARG A CA 1
ATOM 683 C C . ARG A 1 86 ? 8.492 10.967 -14.078 1.00 72.56 86 ARG A C 1
ATOM 685 O O . ARG A 1 86 ? 8.845 10.056 -14.812 1.00 72.56 86 ARG A O 1
ATOM 692 N N . PHE A 1 87 ? 8.319 12.232 -14.465 1.00 72.25 87 PHE A N 1
ATOM 693 C CA . PHE A 1 87 ? 8.603 12.774 -15.801 1.00 72.25 87 PHE A CA 1
ATOM 694 C C . PHE A 1 87 ? 7.960 11.985 -16.955 1.00 72.25 87 PHE A C 1
ATOM 696 O O . PHE A 1 87 ? 6.847 12.321 -17.351 1.00 72.25 87 PHE A O 1
ATOM 703 N N . ASP A 1 88 ? 8.638 10.942 -17.436 1.00 72.50 88 ASP A N 1
ATOM 704 C CA . ASP A 1 88 ? 8.313 10.188 -18.652 1.00 72.50 88 ASP A CA 1
ATOM 705 C C . ASP A 1 88 ? 7.898 8.728 -18.378 1.00 72.50 88 ASP A C 1
ATOM 707 O O . ASP A 1 88 ? 7.668 7.951 -19.305 1.00 72.50 88 ASP A O 1
ATOM 711 N N . GLU A 1 89 ? 7.811 8.319 -17.109 1.00 77.12 89 GLU A N 1
ATOM 712 C CA . GLU A 1 89 ? 7.383 6.964 -16.753 1.00 77.12 89 GLU A CA 1
ATOM 713 C C . GLU A 1 89 ? 5.883 6.763 -17.029 1.00 77.12 89 GLU A C 1
ATOM 715 O O . GLU A 1 89 ? 5.047 7.630 -16.774 1.00 77.12 89 GLU A O 1
ATOM 720 N N . GLN A 1 90 ? 5.511 5.588 -17.540 1.00 77.00 90 GLN A N 1
ATOM 721 C CA . GLN A 1 90 ? 4.102 5.206 -17.596 1.00 77.00 90 GLN A CA 1
ATOM 722 C C . GLN A 1 90 ? 3.603 4.965 -16.164 1.00 77.00 90 GLN A C 1
ATOM 724 O O . GLN A 1 90 ? 4.305 4.317 -15.383 1.00 77.00 90 GLN A O 1
ATOM 729 N N . PRO A 1 91 ? 2.409 5.458 -15.789 1.00 78.62 91 PRO A N 1
ATOM 730 C CA . PRO A 1 91 ? 1.834 5.134 -14.495 1.00 78.62 91 PRO A CA 1
ATOM 731 C C . PRO A 1 91 ? 1.647 3.620 -14.401 1.00 78.62 91 PRO A C 1
ATOM 733 O O . PRO A 1 91 ? 1.111 2.988 -15.311 1.00 78.62 91 PRO A O 1
ATOM 736 N N . ASP A 1 92 ? 2.070 3.034 -13.285 1.00 78.75 92 ASP A N 1
ATOM 737 C CA . ASP A 1 92 ? 1.898 1.600 -13.076 1.00 78.75 92 ASP A CA 1
ATOM 738 C C . ASP A 1 92 ? 0.409 1.219 -13.113 1.00 78.75 92 ASP A C 1
ATOM 740 O O . ASP A 1 92 ? -0.418 1.849 -12.447 1.00 78.75 92 ASP A O 1
ATOM 744 N N . THR A 1 93 ? 0.049 0.158 -13.827 1.00 83.75 93 THR A N 1
ATOM 745 C CA . THR A 1 93 ? -1.298 -0.412 -13.731 1.00 83.75 93 THR A CA 1
ATOM 746 C C . THR A 1 93 ? -1.388 -1.371 -12.546 1.00 83.75 93 THR A C 1
ATOM 748 O O . THR A 1 93 ? -0.404 -2.000 -12.154 1.00 83.75 93 THR A O 1
ATOM 751 N N . ILE A 1 94 ? -2.590 -1.517 -11.979 1.00 83.12 94 ILE A N 1
ATOM 752 C CA . ILE A 1 94 ? -2.841 -2.484 -10.897 1.00 83.12 94 ILE A CA 1
ATOM 753 C C . ILE A 1 94 ? -2.594 -3.920 -11.386 1.00 83.12 94 ILE A C 1
ATOM 755 O O . ILE A 1 94 ? -2.161 -4.762 -10.609 1.00 83.12 94 ILE A O 1
ATOM 759 N N . GLU A 1 95 ? -2.819 -4.222 -12.670 1.00 85.50 95 GLU A N 1
ATOM 760 C CA . GLU A 1 95 ? -2.518 -5.555 -13.212 1.00 85.50 95 GLU A CA 1
ATOM 761 C C . GLU A 1 95 ? -1.021 -5.871 -13.130 1.00 85.50 95 GLU A C 1
ATOM 763 O O . G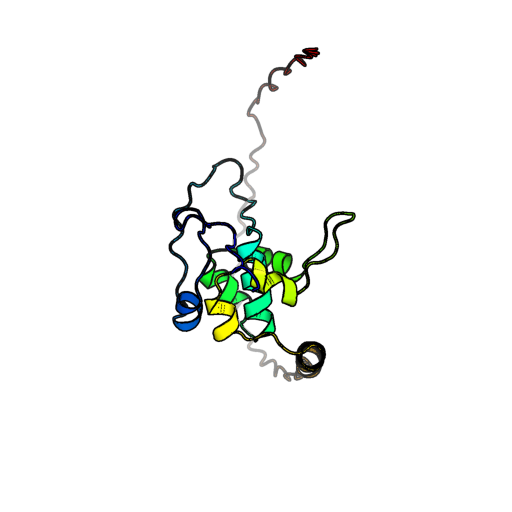LU A 1 95 ? -0.644 -6.971 -12.729 1.00 85.50 95 GLU A O 1
ATOM 768 N N . ASN A 1 96 ? -0.167 -4.887 -13.427 1.00 89.12 96 ASN A N 1
ATOM 769 C CA . ASN A 1 96 ? 1.280 -5.051 -13.341 1.00 89.12 96 ASN A CA 1
ATOM 770 C C . ASN A 1 96 ? 1.763 -5.185 -11.892 1.00 89.12 96 ASN A C 1
ATOM 772 O O . ASN A 1 96 ? 2.817 -5.773 -11.664 1.00 89.12 96 ASN A O 1
ATOM 776 N N . ASP A 1 97 ? 1.010 -4.684 -10.909 1.00 93.56 97 ASP A N 1
ATOM 777 C CA . ASP A 1 97 ? 1.382 -4.760 -9.493 1.00 93.56 97 ASP A CA 1
ATOM 778 C C . ASP A 1 97 ? 1.478 -6.197 -8.975 1.00 93.56 97 ASP A C 1
ATOM 780 O O . ASP A 1 97 ? 2.359 -6.482 -8.163 1.00 93.56 97 ASP A O 1
ATOM 784 N N . TYR A 1 98 ? 0.675 -7.123 -9.510 1.00 94.19 98 TYR A N 1
ATOM 785 C CA . TYR A 1 98 ? 0.738 -8.543 -9.142 1.00 94.19 98 TYR A CA 1
ATOM 786 C C . TYR A 1 98 ? 2.064 -9.215 -9.519 1.00 94.19 98 TYR A C 1
ATOM 788 O O . TYR A 1 98 ? 2.430 -10.211 -8.905 1.00 94.19 98 TYR A O 1
ATOM 796 N N . ALA A 1 99 ? 2.816 -8.670 -10.481 1.00 93.44 99 ALA A N 1
ATOM 797 C CA . ALA A 1 99 ? 4.136 -9.188 -10.842 1.00 93.44 99 ALA A CA 1
ATOM 798 C C . ALA A 1 99 ? 5.236 -8.811 -9.831 1.00 93.44 99 ALA A C 1
ATOM 800 O O . ALA A 1 99 ? 6.327 -9.378 -9.879 1.00 93.44 99 ALA A O 1
ATOM 801 N N . TYR A 1 100 ? 4.970 -7.851 -8.937 1.00 90.94 100 TYR A N 1
ATOM 802 C CA . TYR A 1 100 ? 5.939 -7.327 -7.965 1.00 90.94 100 TYR A CA 1
ATOM 803 C C . TYR A 1 100 ? 5.664 -7.770 -6.524 1.00 90.94 100 TYR A C 1
ATOM 805 O O . TYR A 1 100 ? 6.379 -7.345 -5.617 1.00 90.94 100 TYR A O 1
ATOM 813 N N . VAL A 1 101 ? 4.628 -8.576 -6.293 1.00 93.12 101 VAL A N 1
ATOM 814 C CA . VAL A 1 101 ? 4.208 -9.024 -4.959 1.00 93.12 101 VAL A CA 1
ATOM 815 C C . VAL A 1 101 ? 4.159 -10.546 -4.893 1.00 93.12 101 VAL A C 1
ATOM 817 O O . VAL A 1 101 ? 4.237 -11.226 -5.916 1.00 93.12 101 VAL A O 1
ATOM 820 N N . ASP A 1 102 ? 4.036 -11.084 -3.681 1.00 93.75 102 ASP A N 1
ATOM 821 C CA . ASP A 1 102 ? 3.875 -12.522 -3.487 1.00 93.75 102 ASP A CA 1
ATOM 822 C C . ASP A 1 102 ? 2.604 -13.031 -4.205 1.00 93.75 102 ASP A C 1
ATOM 824 O O . ASP A 1 102 ? 1.554 -12.379 -4.107 1.00 93.75 102 ASP A O 1
ATOM 828 N N . PRO A 1 103 ? 2.655 -14.185 -4.902 1.00 94.00 103 PRO A N 1
ATOM 829 C CA . PRO A 1 103 ? 1.485 -14.812 -5.513 1.00 94.00 103 PRO A CA 1
ATOM 830 C C . PRO A 1 103 ? 0.272 -14.958 -4.584 1.00 94.00 103 PRO A C 1
ATOM 832 O O . PRO A 1 103 ? -0.858 -14.927 -5.076 1.00 94.00 103 PRO A O 1
ATOM 835 N N . GLU A 1 104 ? 0.465 -15.059 -3.266 1.00 95.38 104 GLU A N 1
ATOM 836 C CA . GLU A 1 104 ? -0.612 -15.085 -2.267 1.00 95.38 104 GLU A CA 1
ATOM 837 C C . GLU A 1 104 ? -1.591 -13.906 -2.430 1.00 95.38 104 GLU A C 1
ATOM 839 O O . GLU A 1 104 ? -2.809 -14.077 -2.317 1.00 95.38 104 GLU A O 1
ATOM 844 N N . TYR A 1 105 ? -1.089 -12.722 -2.800 1.00 95.62 105 TYR A N 1
ATOM 845 C CA . TYR A 1 105 ? -1.926 -11.543 -3.025 1.00 95.62 105 TYR A CA 1
ATOM 846 C C . TYR A 1 105 ? -2.921 -11.737 -4.163 1.00 95.62 105 TYR A C 1
ATOM 848 O O . TYR A 1 105 ? -4.048 -11.267 -4.052 1.00 95.62 105 TYR A O 1
ATOM 856 N N . SER A 1 106 ? -2.550 -12.456 -5.223 1.00 94.31 106 SER A N 1
ATOM 857 C CA . SER A 1 106 ? -3.462 -12.737 -6.341 1.00 94.31 106 SER A CA 1
ATOM 858 C C . SER A 1 106 ? -4.615 -13.671 -5.956 1.00 94.31 106 SER A C 1
ATOM 860 O O . SER A 1 106 ? -5.669 -13.643 -6.590 1.00 94.31 106 SER A O 1
ATOM 862 N N . VAL A 1 107 ? -4.435 -14.471 -4.899 1.00 94.81 107 VAL A N 1
ATOM 863 C CA . VAL A 1 107 ? -5.459 -15.376 -4.367 1.00 94.81 107 VAL A CA 1
ATOM 864 C C . VAL A 1 107 ? -6.388 -14.624 -3.416 1.00 94.81 107 VAL A C 1
ATOM 866 O O . VAL A 1 107 ? -7.608 -14.700 -3.555 1.00 94.81 107 VAL A O 1
ATOM 869 N N . GLN A 1 108 ? -5.823 -13.871 -2.468 1.00 96.50 108 GLN A N 1
ATOM 870 C CA . GLN A 1 108 ? -6.594 -13.172 -1.434 1.00 96.50 108 GLN A CA 1
ATOM 871 C C . GLN A 1 108 ? -7.275 -11.895 -1.957 1.00 96.50 108 GLN A C 1
ATOM 873 O O . GLN A 1 108 ? -8.375 -11.538 -1.526 1.00 96.50 108 GLN A O 1
ATOM 878 N N . TYR A 1 109 ? -6.625 -11.214 -2.898 1.00 94.94 109 TYR A N 1
ATOM 879 C CA . TYR A 1 109 ? -7.071 -9.982 -3.536 1.00 94.94 109 TYR A CA 1
ATOM 880 C C . TYR A 1 109 ? -7.040 -10.195 -5.055 1.00 94.94 109 TYR A C 1
ATOM 882 O O . TYR A 1 109 ? -6.087 -9.799 -5.710 1.00 94.94 109 TYR A O 1
ATOM 890 N N . PRO A 1 110 ? -8.031 -10.885 -5.643 1.00 93.44 110 PRO A N 1
ATOM 891 C CA . PRO A 1 110 ? -7.999 -11.205 -7.067 1.00 93.44 110 PRO A CA 1
ATOM 892 C C . PRO A 1 110 ? -8.160 -9.948 -7.939 1.00 93.44 110 PRO A C 1
ATOM 894 O O . PRO A 1 110 ? -8.968 -9.082 -7.595 1.00 93.44 110 PRO A O 1
ATOM 897 N N . PRO A 1 111 ? -7.484 -9.853 -9.102 1.00 92.12 111 PRO A N 1
ATOM 898 C CA . PRO A 1 111 ? -7.578 -8.697 -9.989 1.00 92.12 111 PRO A CA 1
ATOM 899 C C . PRO A 1 111 ? -9.028 -8.287 -10.272 1.00 92.12 111 PRO A C 1
ATOM 901 O O . PRO A 1 111 ? -9.841 -9.061 -10.785 1.00 92.12 111 PRO A O 1
ATOM 904 N N . ILE A 1 112 ? -9.364 -7.043 -9.937 1.00 87.50 112 ILE A N 1
ATOM 905 C CA . ILE A 1 112 ? -10.694 -6.494 -10.182 1.00 87.50 112 ILE A CA 1
ATOM 906 C C . ILE A 1 112 ? -10.803 -6.209 -11.680 1.00 87.50 112 ILE A C 1
ATOM 908 O O . ILE A 1 112 ? -10.122 -5.319 -12.185 1.00 87.50 112 ILE A O 1
ATOM 912 N N . SER A 1 113 ? -11.670 -6.944 -12.384 1.00 77.56 113 SER A N 1
ATOM 913 C CA . SER A 1 113 ? -11.972 -6.677 -13.800 1.00 77.56 113 SER A CA 1
ATOM 914 C C . SER A 1 113 ? -12.231 -5.181 -14.033 1.00 77.56 113 SER A C 1
ATOM 916 O O . SER A 1 113 ? -12.926 -4.541 -13.237 1.00 77.56 113 SER A O 1
ATOM 918 N N . SER A 1 114 ? -11.681 -4.623 -15.114 1.00 64.50 114 SER A N 1
ATOM 919 C CA . SER A 1 114 ? -11.693 -3.184 -15.437 1.00 64.50 114 SER A CA 1
ATOM 920 C C . SER A 1 114 ? -13.078 -2.523 -15.347 1.00 64.50 114 SER A C 1
ATOM 922 O O . SER A 1 114 ? -13.188 -1.344 -15.020 1.00 64.50 114 SER A O 1
ATOM 924 N N . HIS A 1 115 ? -14.157 -3.289 -15.530 1.00 60.81 115 HIS A N 1
ATOM 925 C CA . HIS A 1 115 ? -15.534 -2.815 -15.382 1.00 60.81 115 HIS A CA 1
ATOM 926 C C . HIS A 1 115 ? -15.952 -2.463 -13.942 1.00 60.81 115 HIS A C 1
ATOM 928 O O . HIS A 1 115 ? -16.876 -1.673 -13.753 1.00 60.81 115 HIS A O 1
ATOM 934 N N . GLN A 1 116 ? -15.301 -3.009 -12.912 1.00 61.12 116 GLN A N 1
ATOM 935 C CA . GLN A 1 116 ? -15.686 -2.794 -11.510 1.00 61.12 116 GLN A CA 1
ATOM 936 C C . GLN A 1 116 ? -14.894 -1.680 -10.805 1.00 61.12 116 GLN A C 1
ATOM 938 O O . GLN A 1 116 ? -15.372 -1.132 -9.806 1.00 61.12 116 GLN A O 1
ATOM 943 N N . SER A 1 117 ? -13.710 -1.312 -11.305 1.00 55.78 117 SER A N 1
ATOM 944 C CA . SER A 1 117 ? -12.823 -0.341 -10.642 1.00 55.78 117 SER A CA 1
ATOM 945 C C . SER A 1 117 ? -13.392 1.088 -10.657 1.00 55.78 117 SER A C 1
ATOM 947 O O . SER A 1 117 ? -13.281 1.820 -9.670 1.00 55.78 117 SER A O 1
ATOM 949 N N . HIS A 1 118 ? -14.096 1.476 -11.724 1.00 55.81 118 HIS A N 1
ATOM 950 C CA . HIS A 1 118 ? -14.657 2.824 -11.872 1.00 55.81 118 HIS A CA 1
ATOM 951 C C . HIS A 1 118 ? -15.911 3.088 -11.017 1.00 55.81 118 HIS A C 1
ATOM 953 O O . HIS A 1 118 ? -16.212 4.240 -10.702 1.00 55.81 118 HIS A O 1
ATOM 959 N N . GLY A 1 119 ? -16.624 2.047 -10.572 1.00 52.56 119 GLY A N 1
ATOM 960 C CA . GLY A 1 119 ? -17.872 2.211 -9.813 1.00 52.56 119 GLY A CA 1
ATOM 961 C C . GLY A 1 119 ? -17.681 2.583 -8.337 1.00 52.56 119 GLY A C 1
ATOM 962 O O . GLY A 1 119 ? -18.514 3.281 -7.753 1.00 52.56 119 GLY A O 1
ATOM 963 N N . ARG A 1 120 ? -16.583 2.150 -7.700 1.00 55.59 120 ARG A N 1
ATOM 964 C CA . ARG A 1 120 ? -16.422 2.285 -6.237 1.00 55.59 120 ARG A CA 1
ATOM 965 C C . ARG A 1 120 ? -15.987 3.684 -5.793 1.00 55.59 120 ARG A C 1
ATOM 967 O O . ARG A 1 120 ? -16.457 4.162 -4.759 1.00 55.59 120 ARG A O 1
ATOM 974 N N . HIS A 1 121 ? -15.165 4.378 -6.582 1.00 54.25 121 HIS A N 1
ATOM 975 C CA . HIS A 1 121 ? -14.775 5.762 -6.281 1.00 54.25 121 HIS A CA 1
ATOM 976 C C . HIS A 1 121 ? -15.921 6.757 -6.489 1.00 54.25 121 HIS A C 1
ATOM 978 O O . HIS A 1 121 ? -16.082 7.682 -5.690 1.00 54.25 121 HIS A O 1
ATOM 984 N N . ALA A 1 122 ? -16.760 6.535 -7.506 1.00 57.00 122 ALA A N 1
ATOM 985 C CA . ALA A 1 122 ? -17.948 7.350 -7.742 1.00 57.00 122 ALA A CA 1
ATOM 986 C C . ALA A 1 122 ? -18.953 7.239 -6.583 1.00 57.00 122 ALA A C 1
ATOM 988 O O . ALA A 1 122 ? -19.512 8.244 -6.144 1.00 57.00 122 ALA A O 1
ATOM 989 N N . ARG A 1 123 ? -19.127 6.033 -6.022 1.00 56.66 123 ARG A N 1
ATOM 990 C CA . ARG A 1 123 ? -20.086 5.796 -4.936 1.00 56.66 123 ARG A CA 1
ATOM 991 C C . ARG A 1 123 ? -19.689 6.475 -3.618 1.00 56.66 123 ARG A C 1
ATOM 993 O O . ARG A 1 123 ? -20.551 7.066 -2.977 1.00 56.66 123 ARG A O 1
ATOM 1000 N N . ARG A 1 124 ? -18.398 6.489 -3.250 1.00 55.84 124 ARG A N 1
ATOM 1001 C CA . ARG A 1 124 ? -17.932 7.215 -2.046 1.00 55.84 124 ARG A CA 1
ATOM 1002 C C . ARG A 1 124 ? -18.122 8.732 -2.151 1.00 55.84 124 ARG A C 1
ATOM 1004 O O . ARG A 1 124 ? -18.533 9.344 -1.174 1.00 55.84 124 ARG A O 1
ATOM 1011 N N . LYS A 1 125 ? -17.916 9.329 -3.334 1.00 55.66 125 LYS A N 1
ATOM 1012 C CA . LYS A 1 125 ? -18.210 10.759 -3.552 1.00 55.66 125 LYS A CA 1
ATOM 1013 C C . LYS A 1 125 ? -19.705 11.091 -3.453 1.00 55.66 125 LYS A C 1
ATOM 1015 O O . LYS A 1 125 ? -20.047 12.229 -3.154 1.00 55.66 125 LYS A O 1
ATOM 1020 N N . ALA A 1 126 ? -20.594 10.130 -3.704 1.00 60.16 126 ALA A N 1
ATOM 1021 C CA . ALA A 1 126 ? -22.037 10.356 -3.649 1.00 60.16 126 ALA A CA 1
ATOM 1022 C C . ALA A 1 126 ? -22.617 10.300 -2.220 1.00 60.16 126 ALA A C 1
ATOM 1024 O O . ALA A 1 126 ? -23.615 10.971 -1.949 1.00 60.16 126 ALA A O 1
ATOM 1025 N N . GLU A 1 127 ? -22.005 9.535 -1.309 1.00 59.66 127 GLU A N 1
ATOM 1026 C CA . GLU A 1 127 ? -22.459 9.398 0.088 1.00 59.66 127 GLU A CA 1
ATOM 1027 C C . GLU A 1 127 ? -21.913 10.477 1.034 1.00 59.66 127 GLU A C 1
ATOM 1029 O O . GLU A 1 127 ? -22.502 10.715 2.086 1.00 59.66 127 GLU A O 1
ATOM 1034 N N . GLU A 1 128 ? -20.866 11.210 0.647 1.00 57.44 128 GLU A N 1
ATOM 1035 C CA . GLU A 1 128 ? -20.346 12.361 1.399 1.00 57.44 128 GLU A CA 1
ATOM 1036 C C . GLU A 1 128 ? -21.157 13.644 1.126 1.00 57.44 128 GLU A C 1
ATOM 1038 O O . GLU A 1 128 ? -20.627 14.743 0.979 1.00 57.44 128 GLU A O 1
ATOM 1043 N N . LYS A 1 129 ? -22.489 13.531 1.044 1.00 61.03 129 LYS A N 1
ATOM 1044 C CA . LYS A 1 129 ? -23.347 14.709 1.203 1.00 61.03 129 LYS A CA 1
ATOM 1045 C C . LYS A 1 129 ? -23.379 15.031 2.695 1.00 61.03 129 LYS A C 1
ATOM 1047 O O . LYS A 1 129 ? -23.808 14.175 3.473 1.00 61.03 129 LYS A O 1
ATOM 1052 N N . PRO A 1 130 ? -22.959 16.235 3.122 1.00 61.25 130 PRO A N 1
ATOM 1053 C CA . PRO A 1 130 ? -22.968 16.596 4.527 1.00 61.25 130 PRO A CA 1
ATOM 1054 C C . PRO A 1 130 ? -24.405 16.490 5.033 1.00 61.25 130 PRO A C 1
ATOM 1056 O O . PRO A 1 130 ? -25.282 17.262 4.634 1.00 61.25 130 PRO A O 1
ATOM 1059 N N . LYS A 1 131 ? -24.665 15.512 5.909 1.00 65.88 131 LYS A N 1
ATOM 1060 C CA . LYS A 1 131 ? -25.857 15.541 6.752 1.00 65.88 131 LYS A CA 1
ATOM 1061 C C . LYS A 1 131 ? -25.768 16.867 7.492 1.00 65.88 131 LYS A C 1
ATOM 1063 O O . LYS A 1 131 ? -24.877 17.042 8.317 1.00 65.88 131 LYS A O 1
ATOM 1068 N N . LYS A 1 132 ? -26.638 17.819 7.141 1.00 65.00 132 LYS A N 1
ATOM 1069 C CA . LYS A 1 132 ? -26.839 19.064 7.883 1.00 65.00 132 LYS A CA 1
ATOM 1070 C C . LYS A 1 132 ? -27.263 18.673 9.297 1.00 65.00 132 LYS A C 1
ATOM 1072 O O . LYS A 1 132 ? -28.451 18.546 9.580 1.00 65.00 132 LYS A O 1
ATOM 1077 N N . VAL A 1 133 ? -26.293 18.410 10.165 1.00 65.81 133 VAL A N 1
ATOM 1078 C CA . VAL A 1 133 ? -26.517 18.289 11.596 1.00 65.81 133 VAL A CA 1
ATOM 1079 C C . VAL A 1 133 ? -26.936 19.686 12.024 1.00 65.81 133 VAL A C 1
ATOM 1081 O O . VAL A 1 133 ? -26.135 20.618 12.012 1.00 65.81 133 VAL A O 1
ATOM 1084 N N . LYS A 1 134 ? -28.233 19.860 12.297 1.00 65.94 134 LYS A N 1
ATOM 1085 C CA . LYS A 1 134 ? -28.734 21.028 13.019 1.00 65.94 134 LYS A CA 1
ATOM 1086 C C . LYS A 1 134 ? -28.082 20.982 14.398 1.00 65.94 134 LYS A C 1
ATOM 1088 O O . LYS A 1 134 ? -28.582 20.309 15.293 1.00 65.94 134 LYS A O 1
ATOM 1093 N N . THR A 1 135 ? -26.945 21.648 14.545 1.00 63.06 135 THR A N 1
ATOM 1094 C CA . THR A 1 135 ? -26.354 21.931 15.847 1.00 63.06 135 THR A CA 1
ATOM 1095 C C . THR A 1 135 ? -27.343 22.816 16.591 1.00 63.06 135 THR A C 1
ATOM 1097 O O . THR A 1 135 ? -27.479 24.001 16.293 1.00 63.06 135 THR A O 1
ATOM 1100 N N . ILE A 1 136 ? -28.094 22.224 17.517 1.00 68.19 136 ILE A N 1
ATOM 1101 C CA . ILE A 1 136 ? -28.843 22.975 18.517 1.00 68.19 136 ILE A CA 1
ATOM 1102 C C . ILE A 1 136 ? -27.781 23.515 19.472 1.00 68.19 136 ILE A C 1
ATOM 1104 O O . ILE A 1 136 ? -27.249 22.790 20.308 1.00 68.19 136 ILE A O 1
ATOM 1108 N N . ILE A 1 137 ? -27.404 24.775 19.271 1.00 63.66 137 ILE A N 1
ATOM 1109 C CA . ILE A 1 137 ? -26.510 25.505 20.164 1.00 63.66 137 ILE A CA 1
ATOM 1110 C C . ILE A 1 137 ? -27.305 25.756 21.448 1.00 63.66 137 ILE A C 1
ATOM 1112 O O . ILE A 1 137 ? -28.071 26.712 21.537 1.00 63.66 137 ILE A O 1
ATOM 1116 N N . HIS A 1 138 ? -27.164 24.874 22.437 1.00 52.41 138 HIS A N 1
ATOM 1117 C CA . HIS A 1 138 ? -27.522 25.216 23.807 1.00 52.41 138 HIS A CA 1
ATOM 1118 C C . HIS A 1 138 ? -26.457 26.184 24.324 1.00 52.41 138 HIS A C 1
ATOM 1120 O O . HIS A 1 138 ? -25.337 25.794 24.642 1.00 52.41 138 HIS A O 1
ATOM 1126 N N . ALA A 1 139 ? -26.808 27.468 24.341 1.00 57.81 139 ALA A N 1
ATOM 1127 C CA . ALA A 1 139 ? -26.026 28.513 24.974 1.00 57.81 139 ALA A CA 1
ATOM 1128 C C . ALA A 1 139 ? -26.044 28.303 26.496 1.00 57.81 139 ALA A C 1
ATOM 1130 O O . ALA A 1 139 ? -26.966 28.741 27.180 1.00 57.81 139 ALA A O 1
ATOM 1131 N N . THR A 1 140 ? -25.035 27.625 27.035 1.00 58.41 140 THR A N 1
ATOM 1132 C CA . THR A 1 140 ? -24.714 27.695 28.464 1.00 58.41 140 THR A CA 1
ATOM 1133 C C . THR A 1 140 ? -23.754 28.855 28.681 1.00 58.41 140 THR A C 1
ATOM 1135 O O . THR A 1 140 ? -22.598 28.818 28.260 1.00 58.41 140 THR A O 1
ATOM 1138 N N . GLN A 1 141 ? -24.293 29.914 29.279 1.00 59.12 141 GLN A N 1
ATOM 1139 C CA . GLN A 1 141 ? -23.554 31.039 29.838 1.00 59.12 141 GLN A CA 1
ATOM 1140 C C . GLN A 1 141 ? -22.785 30.616 31.104 1.00 59.12 141 GLN A C 1
ATOM 1142 O O . GLN A 1 141 ? -23.174 29.653 31.762 1.00 59.12 141 GLN A O 1
ATOM 1147 N N . ALA A 1 142 ? -21.777 31.429 31.451 1.00 57.72 142 ALA A N 1
ATOM 1148 C CA . ALA A 1 142 ? -20.895 31.374 32.626 1.00 57.72 142 ALA A CA 1
ATOM 1149 C C . ALA A 1 142 ? -19.809 30.276 32.551 1.00 57.72 142 ALA A C 1
ATOM 1151 O O . ALA A 1 142 ? -20.076 29.135 32.213 1.00 57.72 142 ALA A O 1
ATOM 1152 N N . ASP A 1 143 ? -18.528 30.538 32.800 1.00 58.53 143 ASP A N 1
ATOM 1153 C CA . ASP A 1 143 ? -17.994 31.446 33.805 1.00 58.53 143 ASP A CA 1
ATOM 1154 C C . ASP A 1 143 ? -16.603 31.972 33.406 1.00 58.53 143 ASP A C 1
ATOM 1156 O O . ASP A 1 143 ? -15.800 31.293 32.758 1.00 58.53 143 ASP A O 1
ATOM 1160 N N . THR A 1 144 ? -16.333 33.213 33.781 1.00 55.75 144 THR A N 1
ATOM 1161 C CA . THR A 1 144 ? -15.194 34.009 33.318 1.00 55.75 144 THR A CA 1
ATOM 1162 C C . THR A 1 144 ? -14.011 33.739 34.240 1.00 55.75 144 THR A C 1
ATOM 1164 O O . THR A 1 144 ? -14.009 34.194 35.380 1.00 55.75 144 THR A O 1
ATOM 1167 N N . LYS A 1 145 ? -12.981 33.015 33.780 1.00 70.88 145 LYS A N 1
ATOM 1168 C CA . LYS A 1 145 ? -11.717 32.898 34.530 1.00 70.88 145 LYS A CA 1
ATOM 1169 C C . LYS A 1 145 ? -10.691 33.941 34.068 1.00 70.88 145 LYS A C 1
ATOM 1171 O O . LYS A 1 145 ? -10.533 34.143 32.862 1.00 70.88 145 LYS A O 1
ATOM 1176 N N . PRO A 1 146 ? -9.986 34.601 35.006 1.00 63.38 146 PRO A N 1
ATOM 1177 C CA . PRO A 1 146 ? -9.093 35.710 34.709 1.00 63.38 146 PRO A CA 1
ATOM 1178 C C . PRO A 1 146 ? -7.818 35.267 33.984 1.00 63.38 146 PRO A C 1
ATOM 1180 O O . PRO A 1 146 ? -7.154 34.290 34.328 1.00 63.38 146 PRO A O 1
ATOM 1183 N N . ARG A 1 147 ? -7.494 36.066 32.970 1.00 56.84 147 ARG A N 1
ATOM 1184 C CA . ARG A 1 147 ? -6.304 36.049 32.125 1.00 56.84 147 ARG A CA 1
ATOM 1185 C C . ARG A 1 147 ? -5.062 36.351 32.967 1.00 56.84 147 ARG A C 1
ATOM 1187 O O . ARG A 1 147 ? -4.839 37.495 33.350 1.00 56.84 147 ARG A O 1
ATOM 1194 N N . ILE A 1 148 ? -4.246 35.335 33.235 1.00 66.06 148 ILE A N 1
ATOM 1195 C CA . ILE A 1 148 ? -2.901 35.525 33.786 1.00 66.06 148 ILE A CA 1
ATOM 1196 C C . ILE A 1 148 ? -1.995 35.938 32.622 1.00 66.06 148 ILE A C 1
ATOM 1198 O O . ILE A 1 148 ? -1.693 35.135 31.739 1.00 66.0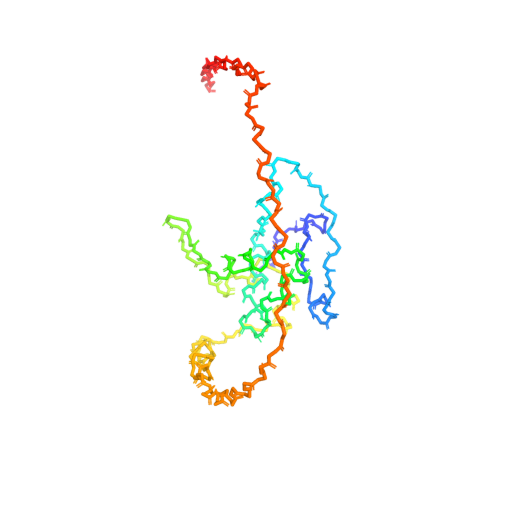6 148 ILE A O 1
ATOM 1202 N N . ASN A 1 149 ? -1.608 37.213 32.610 1.00 62.12 149 ASN A N 1
ATOM 1203 C CA . ASN A 1 149 ? -0.562 37.744 31.743 1.00 62.12 149 ASN A CA 1
ATOM 1204 C C . ASN A 1 149 ? 0.759 37.039 32.077 1.00 62.12 149 ASN A C 1
ATOM 1206 O O . ASN A 1 149 ? 1.315 37.246 33.153 1.00 62.12 149 ASN A O 1
ATOM 1210 N N . ARG A 1 150 ? 1.257 36.203 31.163 1.00 65.25 150 ARG A N 1
ATOM 1211 C CA . ARG A 1 150 ? 2.660 35.780 31.155 1.00 65.25 150 ARG A CA 1
ATOM 1212 C C . ARG A 1 150 ? 3.425 36.718 30.233 1.00 65.25 150 ARG A C 1
ATOM 1214 O O . ARG A 1 150 ? 3.086 36.832 29.057 1.00 65.25 150 ARG A O 1
ATOM 1221 N N . GLU A 1 151 ? 4.401 37.407 30.807 1.00 67.75 151 GLU A N 1
ATOM 1222 C CA . GLU A 1 151 ? 5.340 38.271 30.100 1.00 67.75 151 GLU A CA 1
ATOM 1223 C C . GLU A 1 151 ? 6.148 37.481 29.055 1.00 67.75 151 GLU A C 1
ATOM 1225 O O . GLU A 1 151 ? 6.516 36.328 29.304 1.00 67.75 151 GLU A O 1
ATOM 1230 N N . PRO A 1 152 ? 6.449 38.079 27.891 1.00 61.38 152 PRO A N 1
ATOM 1231 C CA . PRO A 1 152 ? 7.399 37.521 26.942 1.00 61.38 152 PRO A CA 1
ATOM 1232 C C . PRO A 1 152 ? 8.834 37.776 27.430 1.00 61.38 152 PRO A C 1
ATOM 1234 O O . PRO A 1 152 ? 9.294 38.917 27.451 1.00 61.38 152 PRO A O 1
ATOM 1237 N N . SER A 1 153 ? 9.562 36.717 27.802 1.00 65.75 153 SER A N 1
ATOM 1238 C CA . SER A 1 153 ? 11.011 36.806 28.002 1.00 65.75 153 SER A CA 1
ATOM 1239 C C . SER A 1 153 ? 11.696 36.911 26.640 1.00 65.75 153 SER A C 1
ATOM 1241 O O . SER A 1 153 ? 11.742 35.949 25.871 1.00 65.75 153 SER A O 1
ATOM 1243 N N . ILE A 1 154 ? 12.208 38.101 26.358 1.00 62.06 154 ILE A N 1
ATOM 1244 C CA . ILE A 1 154 ? 13.128 38.397 25.265 1.00 62.06 154 ILE A CA 1
ATOM 1245 C C . ILE A 1 154 ? 14.423 37.625 25.542 1.00 62.06 154 ILE A C 1
ATOM 1247 O O . ILE A 1 154 ? 15.133 37.927 26.498 1.00 62.06 154 ILE A O 1
ATOM 1251 N N . ILE A 1 155 ? 14.705 36.609 24.731 1.00 65.56 155 ILE A N 1
ATOM 1252 C CA . ILE A 1 155 ? 16.034 36.003 24.623 1.00 65.56 155 ILE A CA 1
ATOM 1253 C C . ILE A 1 155 ? 16.482 36.291 23.195 1.00 65.56 155 ILE A C 1
ATOM 1255 O O . ILE A 1 155 ? 16.008 35.665 22.250 1.00 65.56 155 ILE A O 1
ATOM 1259 N N . ASP A 1 156 ? 17.326 37.308 23.073 1.00 58.75 156 ASP A N 1
ATOM 1260 C CA . ASP A 1 156 ? 18.040 37.685 21.853 1.00 58.75 156 ASP A CA 1
ATOM 1261 C C . ASP A 1 156 ? 19.450 37.036 21.871 1.00 58.75 156 ASP A C 1
ATOM 1263 O O . ASP A 1 156 ? 19.867 36.506 22.906 1.00 58.75 156 ASP A O 1
ATOM 1267 N N . PRO A 1 157 ? 20.184 36.989 20.745 1.00 68.06 157 PRO A N 1
ATOM 1268 C CA . PRO A 1 157 ? 20.759 35.756 20.224 1.00 68.06 157 PRO A CA 1
ATOM 1269 C C . PRO A 1 157 ? 22.288 35.840 20.119 1.00 68.06 157 PRO A C 1
ATOM 1271 O O . PRO A 1 157 ? 22.831 36.780 19.542 1.00 68.06 157 PRO A O 1
ATOM 1274 N N . SER A 1 158 ? 23.022 34.834 20.588 1.00 58.22 158 SER A N 1
ATOM 1275 C CA . SER A 1 158 ? 24.447 34.747 20.253 1.00 58.22 158 SER A CA 1
ATOM 1276 C C . SER A 1 158 ? 24.985 33.329 20.390 1.00 58.22 158 SER A C 1
ATOM 1278 O O . SER A 1 158 ? 25.515 32.974 21.435 1.00 58.22 158 SER A O 1
ATOM 1280 N N . GLU A 1 159 ? 24.912 32.537 19.322 1.00 58.44 159 GLU A N 1
ATOM 1281 C CA . GLU A 1 159 ? 25.892 31.467 19.114 1.00 58.44 159 GLU A CA 1
ATOM 1282 C C . GLU A 1 159 ? 26.385 31.488 17.666 1.00 58.44 159 GLU A C 1
ATOM 1284 O O . GLU A 1 159 ? 25.824 30.911 16.735 1.00 58.44 159 GLU A O 1
ATOM 1289 N N . ASP A 1 160 ? 27.442 32.281 17.529 1.00 63.56 160 ASP A N 1
ATOM 1290 C CA . ASP A 1 160 ? 28.605 32.118 16.667 1.00 63.56 160 ASP A CA 1
ATOM 1291 C C . ASP A 1 160 ? 28.744 30.695 16.091 1.00 63.56 160 ASP A C 1
ATOM 1293 O O . ASP A 1 160 ? 29.341 29.799 16.688 1.00 63.56 160 ASP A O 1
ATOM 1297 N N . THR A 1 161 ? 28.146 30.465 14.920 1.00 68.75 161 THR A N 1
ATOM 1298 C CA . THR A 1 161 ? 28.367 29.231 14.165 1.00 68.75 161 THR A CA 1
ATOM 1299 C C . THR A 1 161 ? 29.384 29.530 13.063 1.00 68.75 161 THR A C 1
ATOM 1301 O O . THR A 1 161 ? 29.067 30.298 12.148 1.00 68.75 161 THR A O 1
ATOM 1304 N N . PRO A 1 162 ? 30.602 28.959 13.106 1.00 76.44 162 PRO A N 1
ATOM 1305 C CA . PRO A 1 162 ? 31.590 29.184 12.063 1.00 76.44 162 PRO A CA 1
ATOM 1306 C C . PRO A 1 162 ? 31.107 28.608 10.720 1.00 76.44 162 PRO A C 1
ATOM 1308 O O . PRO A 1 162 ? 30.440 27.567 10.691 1.00 76.44 162 PRO A O 1
ATOM 1311 N N . PRO A 1 163 ? 31.447 29.255 9.590 1.00 77.50 163 PRO A N 1
ATOM 1312 C CA . PRO A 1 163 ? 31.069 28.773 8.270 1.00 77.50 163 PRO A CA 1
ATOM 1313 C C . PRO A 1 163 ? 31.695 27.396 7.993 1.00 77.50 163 PRO A C 1
ATOM 1315 O O . PRO A 1 163 ? 32.851 27.154 8.358 1.00 77.50 163 PRO A O 1
ATOM 1318 N N . PRO A 1 164 ? 30.972 26.480 7.322 1.00 78.31 164 PRO A N 1
ATOM 1319 C CA . PRO A 1 164 ? 31.538 25.201 6.930 1.00 78.31 164 PRO A CA 1
ATOM 1320 C C . PRO A 1 164 ? 32.697 25.408 5.938 1.00 78.31 164 PRO A C 1
ATOM 1322 O O . PRO A 1 164 ? 32.623 26.285 5.073 1.00 78.31 164 PRO A O 1
ATOM 1325 N N . PRO A 1 165 ? 33.763 24.593 6.018 1.00 74.38 165 PRO A N 1
ATOM 1326 C CA . PRO A 1 165 ? 34.881 24.683 5.092 1.00 74.38 165 PRO A CA 1
ATOM 1327 C C . PRO A 1 165 ? 34.427 24.369 3.662 1.00 74.38 165 PRO A C 1
ATOM 1329 O O . PRO A 1 165 ? 33.776 23.352 3.406 1.00 74.38 165 PRO A O 1
ATOM 1332 N N . ASN A 1 166 ? 34.815 25.250 2.736 1.00 66.31 166 ASN A N 1
ATOM 1333 C CA . ASN A 1 166 ? 34.706 25.074 1.290 1.00 66.31 166 ASN A CA 1
ATOM 1334 C C . ASN A 1 166 ? 35.195 23.675 0.891 1.00 66.31 166 ASN A C 1
ATOM 1336 O O . ASN A 1 166 ? 36.389 23.378 0.961 1.00 66.31 166 ASN A O 1
ATOM 1340 N N . LYS A 1 167 ? 34.278 22.813 0.440 1.00 63.97 167 LYS A N 1
ATOM 1341 C CA . LYS A 1 167 ? 34.656 21.591 -0.267 1.00 63.97 167 LYS A CA 1
ATOM 1342 C C . LYS A 1 167 ? 35.111 21.992 -1.662 1.00 63.97 167 LYS A C 1
ATOM 1344 O O . LYS A 1 167 ? 34.295 22.254 -2.535 1.00 63.97 167 LYS A O 1
ATOM 1349 N N . LEU A 1 168 ? 36.428 22.072 -1.816 1.00 66.56 168 LEU A N 1
ATOM 1350 C CA . LEU A 1 168 ? 37.107 22.142 -3.099 1.00 66.56 168 LEU A CA 1
ATOM 1351 C C . LEU A 1 168 ? 36.655 20.974 -3.983 1.00 66.56 168 LEU A C 1
ATOM 1353 O O . LEU A 1 168 ? 36.759 19.807 -3.599 1.00 66.56 168 LEU A O 1
ATOM 1357 N N . ASP A 1 169 ? 36.162 21.327 -5.165 1.00 61.69 169 ASP A N 1
ATOM 1358 C CA . ASP A 1 169 ? 35.875 20.436 -6.278 1.00 61.69 169 ASP A CA 1
ATOM 1359 C C . ASP A 1 169 ? 37.126 19.638 -6.669 1.00 61.69 169 ASP A C 1
ATOM 1361 O O . ASP A 1 169 ? 38.004 20.123 -7.386 1.00 61.69 169 ASP A O 1
ATOM 1365 N N . ALA A 1 170 ? 37.196 18.376 -6.249 1.00 63.41 170 ALA A N 1
ATOM 1366 C CA . ALA A 1 170 ? 38.104 17.412 -6.852 1.00 63.41 170 ALA A CA 1
ATOM 1367 C C . ALA A 1 170 ? 37.476 16.898 -8.156 1.00 63.41 170 ALA A C 1
ATOM 1369 O O . ALA A 1 170 ? 36.843 15.844 -8.210 1.00 63.41 170 ALA A O 1
ATOM 1370 N N . ARG A 1 171 ? 37.651 17.681 -9.225 1.00 59.22 171 ARG A N 1
ATOM 1371 C CA . ARG A 1 171 ? 37.607 17.170 -10.596 1.00 59.22 171 ARG A CA 1
ATOM 1372 C C . ARG A 1 171 ? 38.763 16.185 -10.779 1.00 59.22 171 ARG A C 1
ATOM 1374 O O . ARG A 1 171 ? 39.910 16.611 -10.849 1.00 59.22 171 ARG A O 1
ATOM 1381 N N . SER A 1 172 ? 38.444 14.911 -10.965 1.00 60.34 172 SER A N 1
ATOM 1382 C CA . SER A 1 172 ? 39.343 13.960 -11.620 1.00 60.34 172 SER A CA 1
ATOM 1383 C C . SER A 1 172 ? 38.568 13.229 -12.714 1.00 60.34 172 SER A C 1
ATOM 1385 O O . SER A 1 172 ? 37.744 12.372 -12.399 1.00 60.34 172 SER A O 1
ATOM 1387 N N . PRO A 1 173 ? 38.780 13.563 -13.998 1.00 65.31 173 PRO A N 1
ATOM 1388 C CA . PRO A 1 173 ? 38.380 12.696 -15.089 1.00 65.31 173 PRO A CA 1
ATOM 1389 C C . PRO A 1 173 ? 39.419 11.578 -15.227 1.00 65.31 173 PRO A C 1
ATOM 1391 O O . PRO A 1 173 ? 40.616 11.841 -15.334 1.00 65.31 173 PRO A O 1
ATOM 1394 N N . SER A 1 174 ? 38.964 10.331 -15.270 1.00 59.91 174 SER A N 1
ATOM 1395 C CA . SER A 1 174 ? 39.772 9.223 -15.774 1.00 59.91 174 SER A CA 1
ATOM 1396 C C . SER A 1 174 ? 39.058 8.616 -16.976 1.00 59.91 174 SER A C 1
ATOM 1398 O O . SER A 1 174 ? 38.012 7.991 -16.801 1.00 59.91 174 SER A O 1
ATOM 1400 N N . PRO A 1 175 ? 39.583 8.806 -18.196 1.00 65.69 175 PRO A N 1
ATOM 1401 C CA . PRO A 1 175 ? 39.278 7.935 -19.311 1.00 65.69 175 PRO A CA 1
ATOM 1402 C C . PRO A 1 175 ? 40.221 6.729 -19.233 1.00 65.69 175 PRO A C 1
ATOM 1404 O O . PRO A 1 175 ? 41.440 6.895 -19.218 1.00 65.69 175 PRO A O 1
ATOM 1407 N N . CYS A 1 176 ? 39.666 5.521 -19.193 1.00 58.84 176 CYS A N 1
ATOM 1408 C CA . CYS A 1 176 ? 40.424 4.314 -19.503 1.00 58.84 176 CYS A CA 1
ATOM 1409 C C . CYS A 1 176 ? 39.840 3.696 -20.772 1.00 58.84 176 CYS A C 1
ATOM 1411 O O . CYS A 1 176 ? 38.621 3.559 -20.891 1.00 58.84 176 CYS A O 1
ATOM 1413 N N . HIS A 1 177 ? 40.763 3.439 -21.697 1.00 62.25 177 HIS A N 1
ATOM 1414 C CA . HIS A 1 177 ? 40.616 2.842 -23.019 1.00 62.25 177 HIS A CA 1
ATOM 1415 C C . HIS A 1 177 ? 39.917 1.483 -23.026 1.00 62.25 177 HIS A C 1
ATOM 1417 O O . HIS A 1 177 ? 40.107 0.719 -22.053 1.00 62.25 177 HIS A O 1
#

Foldseek 3Di:
DDDPPPAPPDDPVPDLADDVVCLVVLHARPDPDPPPVVQVVDPADDLLNLLVLQLVVLVPDDLVSSCSNSVHDSVNSVVSNVQDDDDPDDRDDNVVSCSSYDVNSCVVRPDDPPVPSVPPVVVVVVVPPPPPPPPPPPDDDDDDDDDDDDDDDDDDDDDDDDDDDDPPDPDDDDDDD

pLDDT: mean 74.39, std 16.77, range [46.28, 96.81]

Organism: NCBI:txid230809

Sequence (177 aa):
MPTPFKGPKIHPEDCNNPTCEHFARNRPVEKHFVISPRLFDQRCLDRAGRAICRIVYAHGVKIETIAHISCVSDDTVRRALQNKPRFDEQPDTIENDYAYVDPEYSVQYPPISSHQSHGRHARRKAEEKPKKVKTIIHATQADTKPRINREPSIIDPSEDTPPPPNKLDARSPSPCH

Radius of gyration: 26.14 Å; chains: 1; bounding box: 70×65×58 Å

Secondary structure (DSSP, 8-state):
-PPP-------TTS--PPPHHHHHHT----------TT-TT-----HHHHHHHHHHHHTT--HHHHHHHTTS-HHHHHHHHH----TTPPPPPHHHHGGGS-THHHHHS----HHHHHHHHHHHHHH----------------------------------PPPP------------